Protein AF-A0A4Y2V4K4-F1 (afdb_monomer_lite)

pLDDT: mean 72.14, std 16.67, range [29.97, 92.88]

InterPro domains:
  IPR000998 MAM domain [PF00629] (15-108)
  IPR000998 MAM domain [PS50060] (13-106)
  IPR013320 Concanavalin A-like lectin/glucanase domain superfamily [SSF49899] (14-109)
  IPR051560 MAM domain-containing protein [PTHR23282] (12-105)

Organism: Araneus ventricosus (NCBI:txid182803)

Sequence (131 aa):
MVKLSEWRSDVTRLCSFDDYDCGYTASRTGSLNWEWKSQSRATSSFEKQPDSDHTLGTSVGGYWIIGESGSIFSSLQTAMLSSPVYTKPITNLNCLHFYYYIVGEGSGWMWGKVNEAYLQSFINYPNSKEG

Secondary structure (DSSP, 8-state):
-----------------SS--TT-EEE-BTTEEEEEEBTTB---S-S---SS-TTTSSTTS-EEEEEESSS--SS----EEEPPP-PPPSSS----------------SSS------------PPPP----

Radius of gyration: 18.17 Å; chains: 1; bounding box: 46×44×46 Å

Structure (mmCIF, N/CA/C/O backbone):
data_AF-A0A4Y2V4K4-F1
#
_entry.id   AF-A0A4Y2V4K4-F1
#
loop_
_atom_site.group_PDB
_atom_site.id
_atom_site.type_symbol
_atom_site.label_atom_id
_atom_site.label_alt_id
_atom_site.label_comp_id
_atom_site.label_asym_id
_atom_site.label_entity_id
_atom_site.label_seq_id
_atom_site.pdbx_PDB_ins_code
_atom_site.Cartn_x
_atom_site.Cartn_y
_atom_site.Cartn_z
_atom_site.occupancy
_atom_site.B_iso_or_equiv
_atom_site.auth_seq_id
_atom_site.auth_comp_id
_atom_site.auth_asym_id
_atom_site.auth_atom_id
_atom_site.pdbx_PDB_model_num
ATOM 1 N N . MET A 1 1 ? -15.245 -29.042 4.373 1.00 33.72 1 MET A N 1
ATOM 2 C CA . MET A 1 1 ? -16.282 -28.009 4.585 1.00 33.72 1 MET A CA 1
ATOM 3 C C . MET A 1 1 ? -16.366 -27.733 6.072 1.00 33.72 1 MET A C 1
ATOM 5 O O . MET A 1 1 ? -16.827 -28.598 6.803 1.00 33.72 1 MET A O 1
ATOM 9 N N . VAL A 1 2 ? -15.868 -26.584 6.529 1.00 29.97 2 VAL A N 1
ATOM 10 C CA . VAL A 1 2 ? -16.090 -26.119 7.903 1.00 29.97 2 VAL A CA 1
ATOM 11 C C . VAL A 1 2 ? -17.012 -24.914 7.814 1.00 29.97 2 VAL A C 1
ATOM 13 O O . VAL A 1 2 ? -16.732 -23.951 7.107 1.00 29.97 2 VAL A O 1
ATOM 16 N N . LYS A 1 3 ? -18.156 -25.036 8.482 1.00 34.09 3 LYS A N 1
ATOM 17 C CA . LYS A 1 3 ? -19.179 -24.008 8.622 1.00 34.09 3 LYS A CA 1
ATOM 18 C C . LYS A 1 3 ? -18.677 -23.042 9.696 1.00 34.09 3 LYS A C 1
ATOM 20 O O . LYS A 1 3 ? -18.584 -23.434 10.855 1.00 34.09 3 LYS A O 1
ATOM 25 N N . LEU A 1 4 ? -18.309 -21.817 9.325 1.00 44.66 4 LEU A N 1
ATOM 26 C CA . LEU A 1 4 ? -17.980 -20.772 10.297 1.00 44.66 4 LEU A CA 1
ATOM 27 C C . LEU A 1 4 ? -19.288 -20.165 10.814 1.00 44.66 4 LEU A C 1
ATOM 29 O O . LEU A 1 4 ? -19.736 -19.120 10.356 1.00 44.66 4 LEU A O 1
ATOM 33 N N . SER A 1 5 ? -19.945 -20.876 11.730 1.00 52.69 5 SER A N 1
ATOM 34 C CA . SER A 1 5 ? -20.986 -20.291 12.567 1.00 52.69 5 SER A CA 1
ATOM 35 C C . SER A 1 5 ? -20.324 -19.482 13.680 1.00 52.69 5 SER A C 1
ATOM 37 O O . SER A 1 5 ? -19.581 -20.038 14.484 1.00 52.69 5 SER A O 1
ATOM 39 N N . GLU A 1 6 ? -20.642 -18.188 13.704 1.00 48.41 6 GLU A N 1
ATOM 40 C CA . GLU A 1 6 ? -20.642 -17.340 14.900 1.00 48.41 6 GLU A CA 1
ATOM 41 C C . GLU A 1 6 ? -19.282 -17.143 15.583 1.00 48.41 6 GLU A C 1
ATOM 43 O O . GLU A 1 6 ? -19.062 -17.539 16.726 1.00 48.41 6 GLU A O 1
ATOM 48 N N . TRP A 1 7 ? -18.384 -16.422 14.910 1.00 39.72 7 TRP A N 1
ATOM 49 C CA . TRP A 1 7 ? -17.334 -15.688 15.611 1.00 39.72 7 TRP A CA 1
ATOM 50 C C . TRP A 1 7 ? -17.808 -14.260 15.852 1.00 39.72 7 TRP A C 1
ATOM 52 O O . TRP A 1 7 ? -18.277 -13.576 14.942 1.00 39.72 7 TRP A O 1
ATOM 62 N N . ARG A 1 8 ? -17.736 -13.850 17.121 1.00 44.84 8 ARG A N 1
ATOM 63 C CA . ARG A 1 8 ? -17.985 -12.485 17.586 1.00 44.84 8 ARG A CA 1
ATOM 64 C C . ARG A 1 8 ? -17.271 -11.485 16.680 1.00 44.84 8 ARG A C 1
ATOM 66 O O . ARG A 1 8 ? -16.224 -11.804 16.133 1.00 44.84 8 ARG A O 1
ATOM 73 N N . SER A 1 9 ? -17.836 -10.287 16.573 1.00 46.03 9 SER A N 1
ATOM 74 C CA . SER A 1 9 ? -17.346 -9.127 15.823 1.00 46.03 9 SER A CA 1
ATOM 75 C C . SER A 1 9 ? -15.971 -8.618 16.289 1.00 46.03 9 SER A C 1
ATOM 77 O O . SER A 1 9 ? -15.825 -7.453 16.658 1.00 46.03 9 SER A O 1
ATOM 79 N N . ASP A 1 10 ? -14.960 -9.478 16.300 1.00 47.56 10 ASP A N 1
ATOM 80 C CA . ASP A 1 10 ? -13.575 -9.060 16.257 1.00 47.56 10 ASP A CA 1
ATOM 81 C C . ASP A 1 10 ? -13.360 -8.574 14.830 1.00 47.56 10 ASP A C 1
ATOM 83 O O . ASP A 1 10 ? -13.257 -9.361 13.887 1.00 47.56 10 ASP A O 1
ATOM 87 N N . VAL A 1 11 ? -13.415 -7.250 14.670 1.00 53.66 11 VAL A N 1
ATOM 88 C CA . VAL A 1 11 ? -13.071 -6.551 13.435 1.00 53.66 11 VAL A CA 1
ATOM 89 C C . VAL A 1 11 ? -11.618 -6.894 13.146 1.00 53.66 11 VAL A C 1
ATOM 91 O O . VAL A 1 11 ? -10.689 -6.200 13.558 1.00 53.66 11 VAL A O 1
ATOM 94 N N . THR A 1 12 ? -11.408 -8.008 12.464 1.00 56.47 12 THR A N 1
ATOM 95 C CA . THR A 1 12 ? -10.132 -8.319 11.859 1.00 56.47 12 THR A CA 1
ATOM 96 C C . THR A 1 12 ? -9.953 -7.239 10.807 1.00 56.47 12 THR A C 1
ATOM 98 O O . THR A 1 12 ? -10.662 -7.204 9.806 1.00 56.47 12 THR A O 1
ATOM 101 N N . ARG A 1 13 ? -9.049 -6.293 11.081 1.00 75.69 13 ARG A N 1
ATOM 102 C CA . ARG A 1 13 ? -8.656 -5.190 10.185 1.00 75.69 13 ARG A CA 1
ATOM 103 C C . ARG A 1 13 ? -7.829 -5.728 9.008 1.00 75.69 13 ARG A C 1
ATOM 105 O O . ARG A 1 13 ? -6.768 -5.202 8.689 1.00 75.69 13 ARG A O 1
ATOM 112 N N . LEU A 1 14 ? -8.270 -6.851 8.450 1.00 84.88 14 LEU A N 1
ATOM 113 C CA . LEU A 1 14 ? -7.660 -7.544 7.335 1.00 84.88 14 LEU A CA 1
ATOM 114 C C . LEU A 1 14 ? -8.074 -6.821 6.062 1.00 84.88 14 LEU A C 1
ATOM 116 O O . LEU A 1 14 ? -9.255 -6.565 5.836 1.00 84.88 14 LEU A O 1
ATOM 120 N N . CYS A 1 15 ? -7.086 -6.498 5.246 1.00 88.62 15 CYS A N 1
ATOM 121 C CA . CYS A 1 15 ? -7.291 -5.865 3.962 1.00 88.62 15 CYS A CA 1
ATOM 122 C C . CYS A 1 15 ? -6.382 -6.533 2.938 1.00 88.62 15 CYS A C 1
ATOM 124 O O . CYS A 1 15 ? -5.162 -6.496 3.098 1.00 88.62 15 CYS A O 1
ATOM 126 N N . SER A 1 16 ? -6.974 -7.145 1.912 1.00 91.00 16 SER A N 1
ATOM 127 C CA . SER A 1 16 ? -6.226 -7.729 0.794 1.00 91.00 16 SER A CA 1
ATOM 128 C C . SER A 1 16 ? -6.053 -6.778 -0.388 1.00 91.00 16 SER A C 1
ATOM 130 O O . SER A 1 16 ? -5.251 -7.062 -1.264 1.00 91.00 16 SER A O 1
ATOM 132 N N . PHE A 1 17 ? -6.780 -5.654 -0.408 1.00 92.38 17 PHE A N 1
ATOM 133 C CA . PHE A 1 17 ? -6.816 -4.660 -1.490 1.00 92.38 17 PHE A CA 1
ATOM 134 C C . PHE A 1 17 ? -7.411 -5.135 -2.828 1.00 92.38 17 PHE A C 1
ATOM 136 O O . PHE A 1 17 ? -7.406 -4.364 -3.788 1.00 92.38 17 PHE A O 1
ATOM 143 N N . ASP A 1 18 ? -7.931 -6.364 -2.900 1.00 90.56 18 ASP A N 1
ATOM 144 C CA . ASP A 1 18 ? -8.399 -6.997 -4.142 1.00 90.56 18 ASP A CA 1
ATOM 145 C C . ASP A 1 18 ? -9.588 -6.274 -4.786 1.00 90.56 18 ASP A C 1
ATOM 147 O O . ASP A 1 18 ? -9.536 -5.914 -5.963 1.00 90.56 18 ASP A O 1
ATOM 151 N N . ASP A 1 19 ? -10.640 -6.039 -4.002 1.00 87.56 19 ASP A N 1
ATOM 152 C CA . ASP A 1 19 ? -11.904 -5.464 -4.476 1.00 87.56 19 ASP A CA 1
ATOM 153 C C . ASP A 1 19 ? -12.058 -3.982 -4.096 1.00 87.56 19 ASP A C 1
ATOM 155 O O . ASP A 1 19 ? -12.772 -3.227 -4.759 1.00 87.56 19 ASP A O 1
ATOM 159 N N . TYR A 1 20 ? -11.394 -3.553 -3.018 1.00 88.69 20 TYR A N 1
ATOM 160 C CA . TYR A 1 20 ? -11.455 -2.195 -2.475 1.00 88.69 20 TYR A CA 1
ATOM 161 C C . TYR A 1 20 ? -10.175 -1.851 -1.699 1.00 88.69 20 TYR A C 1
ATOM 163 O O . TYR A 1 20 ? -9.499 -2.729 -1.171 1.00 88.69 20 TYR A O 1
ATOM 171 N N . ASP A 1 21 ? -9.854 -0.562 -1.586 1.00 90.00 21 ASP A N 1
ATOM 172 C CA . ASP A 1 21 ? -8.636 -0.045 -0.937 1.00 90.00 21 ASP A CA 1
ATOM 173 C C . ASP A 1 21 ? -8.682 -0.049 0.605 1.00 90.00 21 ASP A C 1
ATOM 175 O O . ASP A 1 21 ? -7.770 0.447 1.269 1.00 90.00 21 ASP A O 1
ATOM 179 N N . CYS A 1 22 ? -9.765 -0.574 1.181 1.00 91.00 22 CYS A N 1
ATOM 180 C CA . CYS A 1 22 ? -10.090 -0.553 2.609 1.00 91.00 22 CYS A CA 1
ATOM 181 C C . CYS A 1 22 ? -10.103 0.845 3.243 1.00 91.00 22 CYS A C 1
ATOM 183 O O . CYS A 1 22 ? -9.912 0.969 4.451 1.00 91.00 22 CYS A O 1
ATOM 185 N N . GLY A 1 23 ? -10.333 1.893 2.448 1.00 91.31 23 GLY A N 1
ATOM 186 C CA . GLY A 1 23 ? -10.338 3.282 2.898 1.00 91.31 23 GLY A CA 1
ATOM 187 C C . GLY A 1 23 ? -8.946 3.844 3.185 1.00 91.31 23 GLY A C 1
ATOM 188 O O . GLY A 1 23 ? -8.830 4.839 3.903 1.00 91.31 23 GLY A O 1
ATOM 189 N N . TYR A 1 24 ? -7.888 3.206 2.677 1.00 92.06 24 TYR A N 1
ATOM 190 C CA . TYR A 1 24 ? -6.540 3.755 2.765 1.00 92.06 24 TYR A CA 1
ATOM 191 C C . TYR A 1 24 ? -6.418 5.012 1.901 1.00 92.06 24 TYR A C 1
ATOM 193 O O . TYR A 1 24 ? -6.939 5.086 0.793 1.00 92.06 24 TYR A O 1
ATOM 201 N N . THR A 1 25 ? -5.688 6.005 2.397 1.00 92.88 25 THR A N 1
ATOM 202 C CA . THR A 1 25 ? -5.479 7.276 1.697 1.00 92.88 25 THR A CA 1
ATOM 203 C C . THR A 1 25 ? -4.001 7.515 1.454 1.00 92.88 25 THR A C 1
ATOM 205 O O . THR A 1 25 ? -3.196 7.410 2.381 1.00 92.88 25 THR A O 1
ATOM 208 N N . ALA A 1 26 ? -3.653 7.900 0.232 1.00 90.88 26 ALA A N 1
ATOM 209 C CA . ALA A 1 26 ? -2.297 8.266 -0.142 1.00 90.88 26 ALA A CA 1
ATOM 210 C C . ALA A 1 26 ? -2.089 9.784 -0.100 1.00 90.88 26 ALA A C 1
ATOM 212 O O . ALA A 1 26 ? -2.906 10.542 -0.626 1.00 90.88 26 ALA A O 1
ATOM 213 N N . SER A 1 27 ? -0.964 10.229 0.457 1.00 86.62 27 SER A N 1
ATOM 214 C CA . SER A 1 27 ? -0.468 11.593 0.280 1.00 86.62 27 SER A CA 1
ATOM 215 C C . SER A 1 27 ? 0.768 11.607 -0.617 1.00 86.62 27 SER A C 1
ATOM 217 O O . SER A 1 27 ? 1.622 10.717 -0.566 1.00 86.62 27 SER A O 1
ATOM 219 N N . ARG A 1 28 ? 0.844 12.633 -1.469 1.00 76.06 28 ARG A N 1
ATOM 220 C CA . ARG A 1 28 ? 1.933 12.840 -2.425 1.00 76.06 28 ARG A CA 1
ATOM 221 C C . ARG A 1 28 ? 2.930 13.852 -1.874 1.00 76.06 28 ARG A C 1
ATOM 223 O O . ARG A 1 28 ? 2.527 14.909 -1.392 1.00 76.06 28 ARG A O 1
ATOM 230 N N . THR A 1 29 ? 4.216 13.579 -2.054 1.00 70.62 29 THR A N 1
ATOM 231 C CA . THR A 1 29 ? 5.291 14.534 -1.760 1.00 70.62 29 THR A CA 1
ATOM 232 C C . THR A 1 29 ? 6.297 14.491 -2.905 1.00 70.62 29 THR A C 1
ATOM 234 O O . THR A 1 29 ? 7.035 13.526 -3.059 1.00 70.62 29 THR A O 1
ATOM 237 N N . GLY A 1 30 ? 6.304 15.530 -3.744 1.00 74.62 30 GLY A N 1
ATOM 238 C CA . GLY A 1 30 ? 7.134 15.565 -4.953 1.00 74.62 30 GLY A CA 1
ATOM 239 C C . GLY A 1 30 ? 6.593 14.690 -6.091 1.00 74.62 30 GLY A C 1
ATOM 240 O O . GLY A 1 30 ? 5.382 14.647 -6.328 1.00 74.62 30 GLY A O 1
ATOM 241 N N . SER A 1 31 ? 7.492 14.027 -6.824 1.00 76.56 31 SER A N 1
ATOM 242 C CA . SER A 1 31 ? 7.153 13.124 -7.934 1.00 76.56 31 SER A CA 1
ATOM 243 C C . SER A 1 31 ? 6.685 11.747 -7.456 1.00 76.56 31 SER A C 1
ATOM 245 O O . SER A 1 31 ? 5.919 11.122 -8.181 1.00 76.56 31 SER A O 1
ATOM 247 N N . LEU A 1 32 ? 7.054 11.332 -6.238 1.00 79.81 32 LEU A N 1
ATOM 248 C CA . LEU A 1 32 ? 6.716 10.040 -5.640 1.00 79.81 32 LEU A CA 1
ATOM 249 C C . LEU A 1 32 ? 5.224 9.925 -5.284 1.00 79.81 32 LEU A C 1
ATOM 251 O O . LEU A 1 32 ? 4.683 10.744 -4.531 1.00 79.81 32 LEU A O 1
ATOM 255 N N . ASN A 1 33 ? 4.558 8.892 -5.805 1.00 83.56 33 ASN A N 1
ATOM 256 C CA . ASN A 1 33 ? 3.127 8.668 -5.607 1.00 83.56 33 ASN A CA 1
ATOM 257 C C . ASN A 1 33 ? 2.785 7.194 -5.364 1.00 83.56 33 ASN A C 1
ATOM 259 O O . ASN A 1 33 ? 3.404 6.289 -5.915 1.00 83.56 33 ASN A O 1
ATOM 263 N N . TRP A 1 34 ? 1.749 6.981 -4.552 1.00 88.56 34 TRP A N 1
ATOM 264 C CA . TRP A 1 34 ? 1.105 5.685 -4.382 1.00 88.56 34 TRP A CA 1
ATOM 265 C C . TRP A 1 34 ? -0.003 5.504 -5.424 1.00 88.56 34 TRP A C 1
ATOM 267 O O . TRP A 1 34 ? -0.783 6.423 -5.681 1.00 88.56 34 TRP A O 1
ATOM 277 N N . GLU A 1 35 ? -0.113 4.300 -5.968 1.00 90.25 35 GLU A N 1
ATOM 278 C CA . GLU A 1 35 ? -1.211 3.853 -6.815 1.00 90.25 35 GLU A CA 1
ATOM 279 C C . GLU A 1 35 ? -1.819 2.583 -6.231 1.00 90.25 35 GLU A C 1
ATOM 281 O O . GLU A 1 35 ? -1.109 1.655 -5.843 1.00 90.25 35 GLU A O 1
ATOM 286 N N . TRP A 1 36 ? -3.145 2.541 -6.169 1.00 91.62 36 TRP A N 1
ATOM 287 C CA . TRP A 1 36 ? -3.870 1.333 -5.803 1.00 91.62 36 TRP A CA 1
ATOM 288 C C . TRP A 1 36 ? -4.188 0.525 -7.061 1.00 91.62 36 TRP A C 1
ATOM 290 O O . TRP A 1 36 ? -4.879 1.020 -7.964 1.00 91.62 36 TRP A O 1
ATOM 300 N N . LYS A 1 37 ? -3.687 -0.713 -7.097 1.00 90.31 37 LYS A N 1
ATOM 301 C CA . LYS A 1 37 ? -4.116 -1.761 -8.022 1.00 90.31 37 LYS A CA 1
ATOM 302 C C . LYS A 1 37 ? -5.140 -2.653 -7.341 1.00 90.31 37 LYS A C 1
ATOM 304 O O . LYS A 1 37 ? -4.997 -3.003 -6.173 1.00 90.31 37 LYS A O 1
ATOM 309 N N . SER A 1 38 ? -6.126 -3.055 -8.122 1.00 88.88 38 SER A N 1
ATOM 310 C CA . SER A 1 38 ? -7.202 -3.959 -7.731 1.00 88.88 38 SER A CA 1
ATOM 311 C C . SER A 1 38 ? -7.447 -4.968 -8.848 1.00 88.88 38 SER A C 1
ATOM 313 O O . SER A 1 38 ? -6.926 -4.807 -9.957 1.00 88.88 38 SER A O 1
ATOM 315 N N . GLN A 1 39 ? -8.322 -5.942 -8.608 1.00 84.94 39 GLN A N 1
ATOM 316 C CA . GLN A 1 39 ? -8.777 -6.863 -9.654 1.00 84.94 39 GLN A CA 1
ATOM 317 C C . GLN A 1 39 ? -9.419 -6.143 -10.838 1.00 84.94 39 GLN A C 1
ATOM 319 O O . GLN A 1 39 ? -9.185 -6.485 -11.997 1.00 84.94 39 GLN A O 1
ATOM 324 N N . SER A 1 40 ? -10.189 -5.093 -10.560 1.00 80.62 40 SER A N 1
ATOM 325 C CA . SER A 1 40 ? -10.823 -4.261 -11.584 1.00 80.62 40 SER A CA 1
ATOM 326 C C . SER A 1 40 ? -9.874 -3.233 -12.213 1.00 80.62 40 SER A C 1
ATOM 328 O O . SER A 1 40 ? -10.210 -2.632 -13.234 1.00 80.62 40 SER A O 1
ATOM 330 N N . ARG A 1 41 ? -8.681 -3.035 -11.637 1.00 78.69 41 ARG A N 1
ATOM 331 C CA . ARG A 1 41 ? -7.681 -2.047 -12.056 1.00 78.69 41 ARG A CA 1
ATOM 332 C C . ARG A 1 41 ? -6.285 -2.675 -12.074 1.00 78.69 41 ARG A C 1
ATOM 334 O O . ARG A 1 41 ? -5.394 -2.305 -11.311 1.00 78.69 41 ARG A O 1
ATOM 341 N N . ALA A 1 42 ? -6.111 -3.628 -12.985 1.00 68.94 42 ALA A N 1
ATOM 342 C CA . ALA A 1 42 ? -4.951 -4.518 -13.054 1.00 68.94 42 ALA A CA 1
ATOM 343 C C . ALA A 1 42 ? -3.653 -3.887 -13.608 1.00 68.94 42 ALA A C 1
ATOM 345 O O . ALA A 1 42 ? -2.644 -4.583 -13.743 1.00 68.94 42 ALA A O 1
ATOM 346 N N . THR A 1 43 ? -3.617 -2.583 -13.890 1.00 73.75 43 THR A N 1
ATOM 347 C CA . THR A 1 43 ? -2.430 -1.892 -14.431 1.00 73.75 43 THR A CA 1
ATOM 348 C C . THR A 1 43 ? -2.054 -0.684 -13.576 1.00 73.75 43 THR A C 1
ATOM 350 O O . THR A 1 43 ? -2.906 0.175 -13.343 1.00 73.75 43 THR A O 1
ATOM 353 N N . SER A 1 44 ? -0.789 -0.590 -13.154 1.00 81.19 44 SER A N 1
ATOM 354 C CA . SER A 1 44 ? -0.196 0.652 -12.633 1.00 81.19 44 SER A CA 1
ATOM 355 C C . SER A 1 44 ? 0.511 1.429 -13.742 1.00 81.19 44 SER A C 1
ATOM 357 O O . SER A 1 44 ? 0.789 0.879 -14.807 1.00 81.19 44 SER A O 1
ATOM 359 N N . SER A 1 45 ? 0.835 2.696 -13.483 1.00 80.50 45 SER A N 1
ATOM 360 C CA . SER A 1 45 ? 1.654 3.513 -14.389 1.00 80.50 45 SER A CA 1
ATOM 361 C C . SER A 1 45 ? 3.147 3.152 -14.357 1.00 80.50 45 SER A C 1
ATOM 363 O O . SER A 1 45 ? 3.899 3.565 -15.237 1.00 80.50 45 SER A O 1
ATOM 365 N N . PHE A 1 46 ? 3.576 2.365 -13.366 1.00 79.81 46 PHE A N 1
ATOM 366 C CA . PHE A 1 46 ? 4.964 1.939 -13.199 1.00 79.81 46 PHE A CA 1
ATOM 367 C C . PHE A 1 46 ? 5.306 0.724 -14.068 1.00 79.81 46 PHE A C 1
ATOM 369 O O . PHE A 1 46 ? 4.605 -0.288 -14.035 1.00 79.81 46 PHE A O 1
ATOM 376 N N . GLU A 1 47 ? 6.425 0.805 -14.795 1.00 76.19 47 GLU A N 1
ATOM 377 C CA . GLU A 1 47 ? 6.932 -0.285 -15.645 1.00 76.19 47 GLU A CA 1
ATOM 378 C C . GLU A 1 47 ? 7.364 -1.516 -14.836 1.00 76.19 47 GLU A C 1
ATOM 380 O O . GLU A 1 47 ? 7.191 -2.652 -15.276 1.00 76.19 47 GLU A O 1
ATOM 385 N N . LYS A 1 48 ? 7.931 -1.297 -13.644 1.00 78.94 48 LYS A N 1
ATOM 386 C CA . LYS A 1 48 ? 8.321 -2.361 -12.717 1.00 78.94 48 LYS A CA 1
ATOM 387 C C . LYS A 1 48 ? 7.236 -2.521 -11.657 1.00 78.94 48 LYS A C 1
ATOM 389 O O . LYS A 1 48 ? 6.990 -1.614 -10.867 1.00 78.94 48 LYS A O 1
ATOM 394 N N . GLN A 1 49 ? 6.621 -3.696 -11.624 1.00 81.56 49 GLN A N 1
ATOM 395 C CA . GLN A 1 49 ? 5.606 -4.090 -10.649 1.00 81.56 49 GLN A CA 1
ATOM 396 C C . GLN A 1 49 ? 5.788 -5.580 -10.303 1.00 81.56 49 GLN A C 1
ATOM 398 O O . GLN A 1 49 ? 6.433 -6.293 -11.073 1.00 81.56 49 GLN A O 1
ATOM 403 N N . PRO A 1 50 ? 5.238 -6.070 -9.179 1.00 83.69 50 PRO A N 1
ATOM 404 C CA . PRO A 1 50 ? 5.185 -7.505 -8.910 1.00 83.69 50 PRO A CA 1
ATOM 405 C C . PRO A 1 50 ? 4.452 -8.265 -10.026 1.00 83.69 50 PRO A C 1
ATOM 407 O O . PRO A 1 50 ? 3.422 -7.798 -10.517 1.00 83.69 50 PRO A O 1
ATOM 410 N N . ASP A 1 51 ? 4.939 -9.459 -10.371 1.00 83.88 51 ASP A N 1
ATOM 411 C CA . ASP A 1 51 ? 4.259 -10.360 -11.316 1.00 83.88 51 ASP A CA 1
ATOM 412 C C . ASP A 1 51 ? 2.980 -10.966 -10.726 1.00 83.88 51 ASP A C 1
ATOM 414 O O . ASP A 1 51 ? 2.089 -11.411 -11.452 1.00 83.88 51 ASP A O 1
ATOM 418 N N . SER A 1 52 ? 2.891 -11.038 -9.397 1.00 85.06 52 SER A N 1
ATOM 419 C CA . SER A 1 52 ? 1.740 -11.589 -8.689 1.00 85.06 52 SER A CA 1
ATOM 420 C C . SER A 1 52 ? 1.527 -10.910 -7.342 1.00 85.06 52 SER A C 1
ATOM 422 O O . SER A 1 52 ? 2.483 -10.568 -6.644 1.00 85.06 52 SER A O 1
ATOM 424 N N . ASP A 1 53 ? 0.262 -10.723 -6.985 1.00 87.12 53 ASP A N 1
ATOM 425 C CA . ASP A 1 53 ? -0.161 -10.258 -5.675 1.00 87.12 53 ASP A CA 1
ATOM 426 C C . ASP A 1 53 ? 0.073 -11.343 -4.607 1.00 87.12 53 ASP A C 1
ATOM 428 O O . ASP A 1 53 ? 0.088 -12.540 -4.902 1.0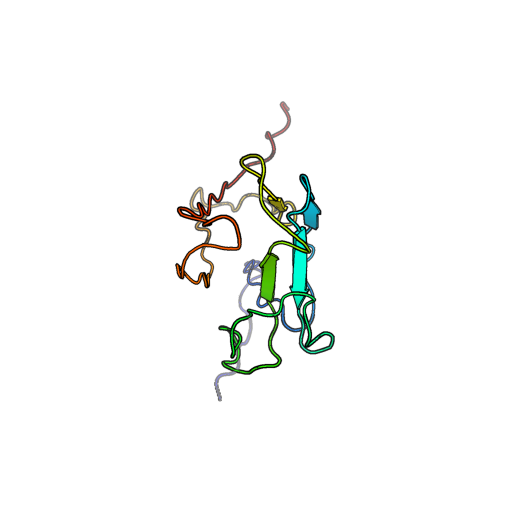0 87.12 53 ASP A O 1
ATOM 432 N N . HIS A 1 54 ? 0.245 -10.939 -3.349 1.00 85.06 54 HIS A N 1
ATOM 433 C CA . HIS A 1 54 ? 0.534 -11.884 -2.269 1.00 85.06 54 HIS A CA 1
ATOM 434 C C . HIS A 1 54 ? -0.704 -12.678 -1.805 1.00 85.06 54 HIS A C 1
ATOM 436 O O . HIS A 1 54 ? -0.567 -13.800 -1.320 1.00 85.06 54 HIS A O 1
ATOM 442 N N . THR A 1 55 ? -1.906 -12.107 -1.894 1.00 84.31 55 THR A N 1
ATOM 443 C CA . THR A 1 55 ? -3.125 -12.713 -1.335 1.00 84.31 55 THR A CA 1
ATOM 444 C C . THR A 1 55 ? -3.591 -13.909 -2.161 1.00 84.31 55 THR A C 1
ATOM 446 O O . THR A 1 55 ? -3.891 -14.967 -1.608 1.00 84.31 55 THR A O 1
ATOM 449 N N . LEU A 1 56 ? -3.658 -13.737 -3.478 1.00 86.88 56 LEU A N 1
ATOM 450 C CA . LEU A 1 56 ? -4.176 -14.706 -4.435 1.00 86.88 56 LEU A CA 1
ATOM 451 C C . LEU A 1 56 ? -3.055 -15.408 -5.205 1.00 86.88 56 LEU A C 1
ATOM 453 O O . LEU A 1 56 ? -3.289 -16.475 -5.771 1.00 86.88 56 LEU A O 1
ATOM 457 N N . GLY A 1 57 ? -1.845 -14.838 -5.233 1.00 86.06 57 GLY A N 1
ATOM 458 C CA . GLY A 1 57 ? -0.745 -15.370 -6.037 1.00 86.06 57 GLY A CA 1
ATOM 459 C C . GLY A 1 57 ? -0.982 -15.181 -7.535 1.00 86.06 57 GLY A C 1
ATOM 460 O O . GLY A 1 57 ? -0.557 -16.018 -8.329 1.00 86.06 57 GLY A O 1
ATOM 461 N N . THR A 1 58 ? -1.700 -14.123 -7.928 1.00 85.25 58 THR A N 1
ATOM 462 C CA . THR A 1 58 ? -2.102 -13.882 -9.320 1.00 85.25 58 THR A CA 1
ATOM 463 C C . THR A 1 58 ? -1.651 -12.513 -9.810 1.00 85.25 58 THR A C 1
ATOM 465 O O . THR A 1 58 ? -1.469 -11.582 -9.035 1.00 85.25 58 THR A O 1
ATOM 468 N N . SER A 1 59 ? -1.535 -12.326 -11.122 1.00 83.75 59 SER A N 1
ATOM 469 C CA . SER A 1 59 ? -1.224 -11.010 -11.702 1.00 83.75 59 SER A CA 1
ATOM 470 C C . SER A 1 59 ? -2.359 -9.982 -11.577 1.00 83.75 59 SER A C 1
ATOM 472 O O . SER A 1 59 ? -2.171 -8.814 -11.924 1.00 83.75 59 SER A O 1
ATOM 474 N N . VAL A 1 60 ? -3.535 -10.410 -11.104 1.00 82.50 60 VAL A N 1
ATOM 475 C CA . VAL A 1 60 ? -4.756 -9.603 -11.029 1.00 82.50 60 VAL A CA 1
ATOM 476 C C . VAL A 1 60 ? -5.214 -9.309 -9.601 1.00 82.50 60 VAL A C 1
ATOM 478 O O . VAL A 1 60 ? -6.229 -8.652 -9.460 1.00 82.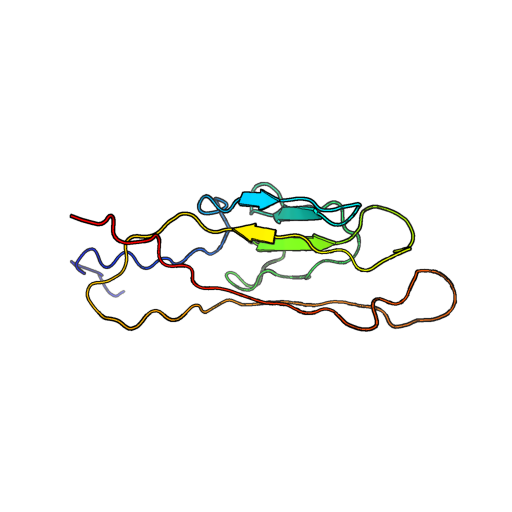50 60 VAL A O 1
ATOM 481 N N . GLY A 1 61 ? -4.521 -9.725 -8.540 1.00 86.88 61 GLY A N 1
ATOM 482 C CA . GLY A 1 61 ? -4.917 -9.308 -7.190 1.00 86.88 61 GLY A CA 1
ATOM 483 C C . GLY A 1 61 ? -4.500 -7.879 -6.839 1.00 86.88 61 GLY A C 1
ATOM 484 O O . GLY A 1 61 ? -3.836 -7.174 -7.608 1.00 86.88 61 GLY A O 1
ATOM 485 N N . GLY A 1 62 ? -4.941 -7.432 -5.669 1.00 90.19 62 GLY A N 1
ATOM 486 C CA . GLY A 1 62 ? -4.836 -6.045 -5.243 1.00 90.19 62 GLY A CA 1
ATOM 487 C C . GLY A 1 62 ? -3.644 -5.744 -4.344 1.00 90.19 62 GLY A C 1
ATOM 488 O O . GLY A 1 62 ? -3.225 -6.554 -3.522 1.00 90.19 62 GLY A O 1
ATOM 489 N N . TYR A 1 63 ? -3.089 -4.543 -4.497 1.00 91.12 63 TYR A N 1
ATOM 490 C CA . TYR A 1 63 ? -2.040 -4.000 -3.634 1.00 91.12 63 TYR A CA 1
ATOM 491 C C . TYR A 1 63 ? -1.836 -2.505 -3.899 1.00 91.12 63 TYR A C 1
ATOM 493 O O . TYR A 1 63 ? -2.241 -1.958 -4.928 1.00 91.12 63 TYR A O 1
ATOM 501 N N . TRP A 1 64 ? -1.162 -1.838 -2.967 1.00 91.50 64 TRP A N 1
ATOM 502 C CA . TRP A 1 64 ? -0.625 -0.500 -3.183 1.00 91.50 64 TRP A CA 1
ATOM 503 C C . TRP A 1 64 ? 0.803 -0.589 -3.718 1.00 91.50 64 TRP A C 1
ATOM 505 O O . TRP A 1 64 ? 1.626 -1.334 -3.187 1.00 91.50 64 TRP A O 1
ATOM 515 N N . ILE A 1 65 ? 1.101 0.187 -4.754 1.00 88.69 65 ILE A N 1
ATOM 516 C CA . ILE A 1 65 ? 2.437 0.316 -5.333 1.00 88.69 65 ILE A CA 1
ATOM 517 C C . ILE A 1 65 ? 2.884 1.770 -5.267 1.00 88.69 65 ILE A C 1
ATOM 519 O O . ILE A 1 65 ? 2.088 2.684 -5.461 1.00 88.69 65 ILE A O 1
ATOM 523 N N . ILE A 1 66 ? 4.159 1.980 -4.967 1.00 85.81 66 ILE A N 1
ATOM 524 C CA . ILE A 1 66 ? 4.787 3.293 -4.916 1.00 85.81 66 ILE A CA 1
ATOM 525 C C . ILE A 1 66 ? 5.967 3.317 -5.867 1.00 85.81 66 ILE A C 1
ATOM 527 O O . ILE A 1 66 ? 6.777 2.391 -5.897 1.00 85.81 66 ILE A O 1
ATOM 531 N N . GLY A 1 67 ? 6.064 4.393 -6.627 1.00 79.12 67 GLY A N 1
ATOM 532 C CA . GLY A 1 67 ? 7.129 4.586 -7.588 1.00 79.12 67 GLY A CA 1
ATOM 533 C C . GLY A 1 67 ? 7.188 6.028 -8.054 1.00 79.12 67 GLY A C 1
ATOM 534 O O . GLY A 1 67 ? 6.406 6.882 -7.628 1.00 79.12 67 GLY A O 1
ATOM 535 N N . GLU A 1 68 ? 8.152 6.298 -8.922 1.00 72.94 68 GLU A N 1
ATOM 536 C CA . GLU A 1 68 ? 8.317 7.594 -9.561 1.00 72.94 68 GLU A CA 1
ATOM 537 C C . GLU A 1 68 ? 7.705 7.574 -10.964 1.00 72.94 68 GLU A C 1
ATOM 539 O O . GLU A 1 68 ? 7.938 6.654 -11.747 1.00 72.94 68 GLU A O 1
ATOM 544 N N . SER A 1 69 ? 6.962 8.625 -11.306 1.00 61.62 69 SER A N 1
ATOM 545 C CA . SER A 1 69 ? 6.637 8.953 -12.692 1.00 61.62 69 SER A CA 1
ATOM 546 C C . SER A 1 69 ? 7.619 10.026 -13.198 1.00 61.62 69 SER A C 1
ATOM 548 O O . SER A 1 69 ? 7.411 11.212 -12.927 1.00 61.62 69 SER A O 1
ATOM 550 N N . GLY A 1 70 ? 8.692 9.651 -13.906 1.00 60.69 70 GLY A N 1
ATOM 551 C CA . GLY A 1 70 ? 9.656 10.602 -14.498 1.00 60.69 70 GLY A CA 1
ATOM 552 C C . GLY A 1 70 ? 11.104 10.466 -14.005 1.00 60.69 70 GLY A C 1
ATOM 553 O O . GLY A 1 70 ? 11.483 9.429 -13.473 1.00 60.69 70 GLY A O 1
ATOM 554 N N . SER A 1 71 ? 11.939 11.484 -14.263 1.00 59.28 71 SER A N 1
ATOM 555 C CA . SER A 1 71 ? 13.401 11.410 -14.101 1.00 59.28 71 SER A CA 1
ATOM 556 C C . SER A 1 71 ? 13.959 12.112 -12.853 1.00 59.28 71 SER A C 1
ATOM 558 O O . SER A 1 71 ? 13.872 13.330 -12.730 1.00 59.28 71 SER A O 1
ATOM 560 N N . ILE A 1 72 ? 14.708 11.316 -12.080 1.00 56.84 72 ILE A N 1
ATOM 561 C CA . ILE A 1 72 ? 15.807 11.634 -11.149 1.00 56.84 72 ILE A CA 1
ATOM 562 C C . ILE A 1 72 ? 15.431 12.524 -9.957 1.00 56.84 72 ILE A C 1
ATOM 564 O O . ILE A 1 72 ? 15.341 13.749 -10.048 1.00 56.84 72 ILE A O 1
ATOM 568 N N . PHE A 1 73 ? 15.413 11.896 -8.781 1.00 59.09 73 PHE A N 1
ATOM 569 C CA . PHE A 1 73 ? 15.464 12.571 -7.489 1.00 59.09 73 PHE A CA 1
ATOM 570 C C . PHE A 1 73 ? 16.655 13.540 -7.403 1.00 59.09 73 PHE A C 1
ATOM 572 O O . PHE A 1 73 ? 17.814 13.128 -7.342 1.00 59.09 73 PHE A O 1
ATOM 579 N N . SER A 1 74 ? 16.371 14.841 -7.334 1.00 58.47 74 SER A N 1
ATOM 580 C CA . SER A 1 74 ? 17.341 15.851 -6.888 1.00 58.47 74 SER A CA 1
ATOM 581 C C . SER A 1 74 ? 17.468 15.899 -5.358 1.00 58.47 74 SER A C 1
ATOM 583 O O . SER A 1 74 ? 18.382 16.535 -4.833 1.00 58.47 74 SER A O 1
ATOM 585 N N . SER A 1 75 ? 16.565 15.224 -4.637 1.00 66.44 75 SER A N 1
ATOM 586 C CA . SER A 1 75 ? 16.508 15.159 -3.176 1.00 66.44 75 SER A CA 1
ATOM 587 C C . SER A 1 75 ? 15.713 13.942 -2.686 1.00 66.44 75 SER A C 1
ATOM 589 O O . SER A 1 75 ? 14.952 13.336 -3.441 1.00 66.44 75 SER A O 1
ATOM 591 N N . LEU A 1 76 ? 15.875 13.594 -1.403 1.00 71.06 76 LEU A N 1
ATOM 592 C CA . LEU A 1 76 ? 15.060 12.572 -0.741 1.00 71.06 76 LEU A CA 1
ATOM 593 C C . LEU A 1 76 ? 13.575 12.954 -0.801 1.00 71.06 76 LEU A C 1
ATOM 595 O O . LEU A 1 76 ? 13.190 14.040 -0.365 1.00 71.06 76 LEU A O 1
ATOM 599 N N . GLN A 1 77 ? 12.751 12.039 -1.306 1.00 75.81 77 GLN A N 1
ATOM 600 C CA . GLN A 1 77 ? 11.298 12.161 -1.308 1.00 75.81 77 GLN A CA 1
ATOM 601 C C . GLN A 1 77 ? 10.678 11.117 -0.380 1.00 75.81 77 GLN A C 1
ATOM 603 O O . GLN A 1 77 ? 11.235 10.052 -0.126 1.00 75.81 77 GLN A O 1
ATOM 608 N N . THR A 1 78 ? 9.501 11.436 0.136 1.00 79.00 78 THR A N 1
ATOM 609 C CA . THR A 1 78 ? 8.685 10.541 0.958 1.00 79.00 78 THR A CA 1
ATOM 610 C C . THR A 1 78 ? 7.308 10.468 0.316 1.00 79.00 78 THR A C 1
ATOM 612 O O . THR A 1 78 ? 6.954 11.348 -0.458 1.00 79.00 78 THR A O 1
ATOM 615 N N . ALA A 1 79 ? 6.515 9.445 0.592 1.00 84.75 79 ALA A N 1
ATOM 616 C CA . ALA A 1 79 ? 5.078 9.475 0.349 1.00 84.75 79 ALA A CA 1
ATOM 617 C C . ALA A 1 79 ? 4.412 8.603 1.407 1.00 84.75 79 ALA A C 1
ATOM 619 O O . ALA A 1 79 ? 4.961 7.573 1.802 1.00 84.75 79 ALA A O 1
ATOM 620 N N . MET A 1 80 ? 3.248 9.019 1.893 1.00 88.62 80 MET A N 1
ATOM 621 C CA . MET A 1 80 ? 2.600 8.368 3.028 1.00 88.62 80 MET A CA 1
ATOM 622 C C . MET A 1 80 ? 1.331 7.664 2.573 1.00 88.62 80 MET A C 1
ATOM 624 O O . MET A 1 80 ? 0.534 8.225 1.823 1.00 88.62 80 MET A O 1
ATOM 628 N N . LEU A 1 81 ? 1.150 6.442 3.058 1.00 91.50 81 LEU A N 1
ATOM 629 C CA . LEU A 1 81 ? -0.080 5.688 2.915 1.00 91.50 81 LEU A CA 1
ATOM 630 C C . LEU A 1 81 ? -0.687 5.509 4.310 1.00 91.50 81 LEU A C 1
ATOM 632 O O . LEU A 1 81 ? -0.069 4.910 5.189 1.00 91.50 81 LEU A O 1
ATOM 636 N N . SER A 1 82 ? -1.880 6.058 4.516 1.00 90.94 82 SER A N 1
ATOM 637 C CA . SER A 1 82 ? -2.556 6.095 5.815 1.00 90.94 82 SER A CA 1
ATOM 638 C C . SER A 1 82 ? -3.759 5.166 5.814 1.00 90.94 82 SER A C 1
ATOM 640 O O . SER A 1 82 ? -4.568 5.214 4.891 1.00 90.94 82 SER A O 1
ATOM 642 N N . SER A 1 83 ? -3.912 4.358 6.862 1.00 88.44 83 SER A N 1
ATOM 643 C CA . SER A 1 83 ? -5.133 3.580 7.074 1.00 88.44 83 SER A CA 1
ATOM 644 C C . SER A 1 83 ? -6.281 4.470 7.571 1.00 88.44 83 SER A C 1
ATOM 646 O O . SER A 1 83 ? -6.031 5.563 8.094 1.00 88.44 83 SER A O 1
ATOM 648 N N . PRO A 1 84 ? -7.530 3.977 7.543 1.00 87.25 84 PRO A N 1
ATOM 649 C CA . PRO A 1 84 ? -8.593 4.540 8.363 1.00 87.25 84 PRO A CA 1
ATOM 650 C C . PRO A 1 84 ? -8.216 4.581 9.847 1.00 87.25 84 PRO A C 1
ATOM 652 O O . PRO A 1 84 ? -7.371 3.817 10.331 1.00 87.25 84 PRO A O 1
ATOM 655 N N . VAL A 1 85 ? -8.897 5.452 10.591 1.00 83.56 85 VAL A N 1
ATOM 656 C CA . VAL A 1 85 ? -8.815 5.457 12.051 1.00 83.56 85 VAL A CA 1
ATOM 657 C C . VAL A 1 85 ? -9.592 4.261 12.577 1.00 83.56 85 VAL A C 1
ATOM 659 O O . VAL A 1 85 ? -10.801 4.153 12.380 1.00 83.56 85 VAL A O 1
ATOM 662 N N . TYR A 1 86 ? -8.902 3.383 13.292 1.00 77.50 86 TYR A N 1
ATOM 663 C CA . TYR A 1 86 ? -9.529 2.238 13.928 1.00 77.50 86 TYR A CA 1
ATOM 664 C C . TYR A 1 86 ? -9.656 2.438 15.439 1.00 77.50 86 TYR A C 1
ATOM 666 O O . TYR A 1 86 ? -8.743 2.939 16.097 1.00 77.50 86 TYR A O 1
ATOM 674 N N . THR A 1 87 ? -10.765 1.979 16.019 1.00 74.81 87 THR A N 1
ATOM 675 C CA . THR A 1 87 ? -10.993 2.023 17.470 1.00 74.81 87 THR A CA 1
ATOM 676 C C . THR A 1 87 ? -9.981 1.158 18.205 1.00 74.81 87 THR A C 1
ATOM 678 O O . THR A 1 87 ? -9.850 -0.027 17.898 1.00 74.81 87 THR A O 1
ATOM 681 N N . LYS A 1 88 ? -9.278 1.731 19.189 1.00 68.44 88 LYS A N 1
ATOM 682 C CA . LYS A 1 88 ? -8.306 1.006 20.017 1.00 68.44 88 LYS A CA 1
ATOM 683 C C . LYS A 1 88 ? -8.957 -0.270 20.592 1.00 68.44 88 LYS A C 1
ATOM 685 O O . LYS A 1 88 ? -10.007 -0.151 21.225 1.00 68.44 88 LYS A O 1
ATOM 690 N N . PRO A 1 89 ? -8.385 -1.470 20.376 1.00 66.56 89 PRO A N 1
ATOM 691 C CA . PRO A 1 89 ? -8.923 -2.682 20.972 1.00 66.56 89 PRO A CA 1
ATOM 692 C C . PRO A 1 89 ? -8.807 -2.639 22.494 1.00 66.56 89 PRO A C 1
ATOM 694 O O . PRO A 1 89 ? -7.971 -1.935 23.062 1.00 66.56 89 PRO A O 1
ATOM 697 N N . ILE A 1 90 ? -9.664 -3.426 23.141 1.00 64.31 90 ILE A N 1
ATOM 698 C CA . ILE A 1 90 ? -9.748 -3.544 24.603 1.00 64.31 90 ILE A CA 1
ATOM 699 C C . ILE A 1 90 ? -8.421 -4.073 25.175 1.00 64.31 90 ILE A C 1
ATOM 701 O O . ILE A 1 90 ? -8.010 -3.701 26.272 1.00 64.31 90 ILE A O 1
ATOM 705 N N . THR A 1 91 ? -7.710 -4.897 24.405 1.00 64.69 91 THR A N 1
ATOM 706 C CA . THR A 1 91 ? -6.355 -5.346 24.717 1.00 64.69 91 THR A CA 1
ATOM 707 C C . THR A 1 91 ? -5.332 -4.297 24.278 1.00 64.69 91 THR A C 1
ATOM 709 O O . THR A 1 91 ? -5.361 -3.828 23.145 1.00 64.69 91 THR A O 1
ATOM 712 N N . ASN A 1 92 ? -4.345 -3.983 25.121 1.00 60.94 92 ASN A N 1
ATOM 713 C CA . ASN A 1 92 ? -3.235 -3.079 24.765 1.00 60.94 92 ASN A CA 1
ATOM 714 C C . ASN A 1 92 ? -2.263 -3.653 23.706 1.00 60.94 92 ASN A C 1
ATOM 716 O O . ASN A 1 92 ? -1.201 -3.082 23.476 1.00 60.94 92 ASN A O 1
ATOM 720 N N . LEU A 1 93 ? -2.606 -4.769 23.062 1.00 64.25 93 LEU A N 1
ATOM 721 C CA . LEU A 1 93 ? -1.808 -5.408 22.024 1.00 64.25 93 LEU A CA 1
ATOM 722 C C . LEU A 1 93 ? -2.416 -5.087 20.656 1.00 64.25 93 LEU A C 1
ATOM 724 O O . LEU A 1 93 ? -3.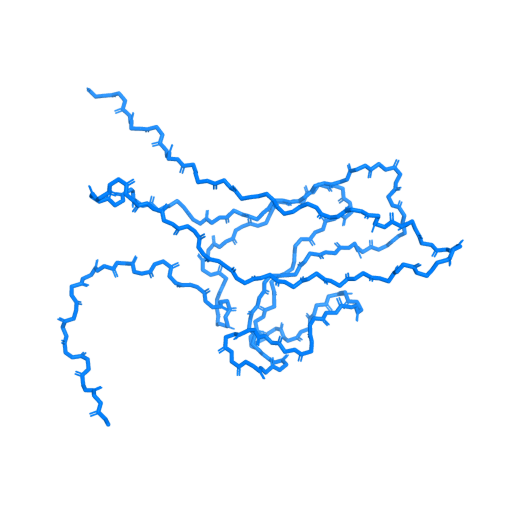518 -5.529 20.342 1.00 64.25 93 LEU A O 1
ATOM 728 N N . ASN A 1 94 ? -1.689 -4.302 19.861 1.00 70.31 94 ASN A N 1
ATOM 729 C CA . ASN A 1 94 ? -1.952 -4.085 18.442 1.00 70.31 94 ASN A CA 1
ATOM 730 C C . ASN A 1 94 ? -0.685 -4.443 17.672 1.00 70.31 94 ASN A C 1
ATOM 732 O O . ASN A 1 94 ? 0.355 -3.824 17.890 1.00 70.31 94 ASN A O 1
ATOM 736 N N . CYS A 1 95 ? -0.782 -5.411 16.767 1.00 76.94 95 CYS A N 1
ATOM 737 C CA . CYS A 1 95 ? 0.289 -5.757 15.841 1.00 76.94 95 CYS A CA 1
ATOM 738 C C . CYS A 1 95 ? -0.139 -5.354 14.431 1.00 76.94 95 CYS A C 1
ATOM 740 O O . CYS A 1 95 ? -1.247 -5.674 14.002 1.00 76.94 95 CYS A O 1
ATOM 742 N N . LEU A 1 96 ? 0.735 -4.644 13.721 1.00 81.00 96 LEU A N 1
ATOM 743 C CA . LEU A 1 96 ? 0.570 -4.372 12.300 1.00 81.00 96 LEU A CA 1
ATOM 744 C C . LEU A 1 96 ? 1.391 -5.405 11.528 1.00 81.00 96 LEU A C 1
ATOM 746 O O . LEU A 1 96 ? 2.614 -5.421 11.638 1.00 81.00 96 LEU A O 1
ATOM 750 N N . HIS A 1 97 ? 0.717 -6.256 10.759 1.00 83.94 97 HIS A N 1
ATOM 751 C CA . HIS A 1 97 ? 1.351 -7.194 9.836 1.00 83.94 97 HIS A CA 1
ATOM 752 C C . HIS A 1 97 ? 0.978 -6.809 8.409 1.00 83.94 97 HIS A C 1
ATOM 754 O O . HIS A 1 97 ? -0.184 -6.519 8.130 1.00 83.94 97 HIS A O 1
ATOM 760 N N . PHE A 1 98 ? 1.957 -6.814 7.514 1.00 86.56 98 PHE A N 1
ATOM 761 C CA . PHE A 1 98 ? 1.750 -6.557 6.097 1.00 86.56 98 PHE A CA 1
ATOM 762 C C . PHE A 1 98 ? 2.830 -7.267 5.283 1.00 86.56 98 PHE A C 1
ATOM 764 O O . PHE A 1 98 ? 3.920 -7.552 5.784 1.00 86.56 98 PHE A O 1
ATOM 771 N N . TYR A 1 99 ? 2.517 -7.525 4.019 1.00 86.25 99 TYR A N 1
ATOM 772 C CA . TYR A 1 99 ? 3.478 -7.997 3.034 1.00 86.25 99 TYR A CA 1
ATOM 773 C C . TYR A 1 99 ? 3.996 -6.808 2.235 1.00 86.25 99 TYR A C 1
ATOM 775 O O . TYR A 1 99 ? 3.246 -5.882 1.933 1.00 86.25 99 TYR A O 1
ATOM 783 N N . TYR A 1 100 ? 5.284 -6.826 1.910 1.00 85.94 100 TYR A N 1
ATOM 784 C CA . TYR A 1 100 ? 5.904 -5.812 1.071 1.00 85.94 100 TYR A CA 1
ATOM 785 C C . TYR A 1 100 ? 6.763 -6.479 0.004 1.00 85.94 100 TYR A C 1
ATOM 787 O O . TYR A 1 100 ? 7.314 -7.561 0.206 1.00 85.94 100 TYR A O 1
ATOM 795 N N . TYR A 1 101 ? 6.881 -5.803 -1.131 1.00 81.56 101 TYR A N 1
ATOM 796 C CA . TYR A 1 101 ? 7.752 -6.190 -2.226 1.00 81.56 101 TYR A CA 1
ATOM 797 C C . TYR A 1 101 ? 8.496 -4.944 -2.695 1.00 81.56 101 TYR A C 1
ATOM 799 O O . TYR A 1 101 ? 7.875 -3.919 -2.971 1.00 81.56 101 TYR A O 1
ATOM 807 N N . ILE A 1 102 ? 9.823 -5.023 -2.745 1.00 78.62 102 ILE A N 1
ATOM 808 C CA . ILE A 1 102 ? 10.684 -3.932 -3.202 1.00 78.62 102 ILE A CA 1
ATOM 809 C C . ILE A 1 102 ? 11.469 -4.453 -4.396 1.00 78.62 102 ILE A C 1
ATOM 811 O O . ILE A 1 102 ? 12.190 -5.444 -4.287 1.00 78.62 102 ILE A O 1
ATOM 815 N N . VAL A 1 103 ? 11.330 -3.764 -5.524 1.00 73.44 103 VAL A N 1
ATOM 816 C CA . VAL A 1 103 ? 12.096 -4.014 -6.743 1.00 73.44 103 VAL A CA 1
ATOM 817 C C . VAL A 1 103 ? 12.935 -2.782 -7.059 1.00 73.44 103 VAL A C 1
ATOM 819 O O . VAL A 1 103 ? 12.433 -1.661 -7.047 1.00 73.44 103 VAL A O 1
ATOM 822 N N . GLY A 1 104 ? 14.222 -2.988 -7.329 1.00 65.62 104 GLY A N 1
ATOM 823 C CA . GLY A 1 104 ? 15.144 -1.936 -7.746 1.00 65.62 104 GLY A CA 1
ATOM 824 C C . GLY A 1 104 ? 16.281 -2.521 -8.577 1.00 65.62 104 GLY A C 1
ATOM 825 O O . GLY A 1 104 ? 16.852 -3.546 -8.209 1.00 65.62 104 GLY A O 1
ATOM 826 N N . GLU A 1 105 ? 16.605 -1.888 -9.705 1.00 57.03 105 GLU A N 1
ATOM 827 C CA . GLU A 1 105 ? 17.779 -2.229 -10.512 1.00 57.03 105 GLU A CA 1
ATOM 828 C C . GLU A 1 105 ? 18.944 -1.304 -10.144 1.00 57.03 105 GLU A C 1
ATOM 830 O O . GLU A 1 105 ? 18.887 -0.088 -10.304 1.00 57.03 105 GLU A O 1
ATOM 835 N N . GLY A 1 106 ? 20.034 -1.893 -9.656 1.00 51.31 106 GLY A N 1
ATOM 836 C CA . GLY A 1 106 ? 21.291 -1.197 -9.389 1.00 51.31 106 GLY A CA 1
ATOM 837 C C . GLY A 1 106 ? 22.196 -1.057 -10.617 1.00 51.31 106 GLY A C 1
ATOM 838 O O . GLY A 1 106 ? 23.417 -1.083 -10.459 1.00 51.31 106 GLY A O 1
ATOM 839 N N . SER A 1 107 ? 21.664 -0.951 -11.838 1.00 39.91 107 SER A N 1
ATOM 840 C CA . SER A 1 107 ? 22.492 -0.885 -13.049 1.00 39.91 107 SER A CA 1
ATOM 841 C C . SER A 1 107 ? 22.699 0.551 -13.532 1.00 39.91 107 SER A C 1
ATOM 843 O O . SER A 1 107 ? 21.894 1.092 -14.271 1.00 39.91 107 SER A O 1
ATOM 845 N N . GLY A 1 108 ? 23.828 1.126 -13.109 1.00 44.38 108 GLY A N 1
ATOM 846 C CA . GLY A 1 108 ? 24.726 1.944 -13.935 1.00 44.38 108 GLY A CA 1
ATOM 847 C C . GLY A 1 108 ? 24.179 3.104 -14.791 1.00 44.38 108 GLY A C 1
ATOM 848 O O . GLY A 1 108 ? 23.483 2.907 -15.774 1.00 44.38 108 GLY A O 1
ATOM 849 N N . TRP A 1 109 ? 24.740 4.283 -14.496 1.00 42.19 109 TRP A N 1
ATOM 850 C CA . TRP A 1 109 ? 25.015 5.479 -15.322 1.00 42.19 109 TRP A CA 1
ATOM 851 C C . TRP A 1 109 ? 23.885 6.365 -15.860 1.00 42.19 109 TRP A C 1
ATOM 853 O O . TRP A 1 109 ? 24.160 7.528 -16.148 1.00 42.19 109 TRP A O 1
ATOM 863 N N . MET A 1 110 ? 22.633 5.932 -15.896 1.00 41.66 110 MET A N 1
ATOM 864 C CA . MET A 1 110 ? 21.492 6.819 -16.160 1.00 41.66 110 MET A CA 1
ATOM 865 C C . MET A 1 110 ? 20.347 6.350 -15.267 1.00 41.66 110 MET A C 1
ATOM 867 O O . MET A 1 110 ? 20.219 5.151 -15.082 1.00 41.66 110 MET A O 1
ATOM 871 N N . TRP A 1 111 ? 19.556 7.263 -14.702 1.00 45.62 111 TRP A N 1
ATOM 872 C CA . TRP A 1 111 ? 18.626 7.042 -13.577 1.00 45.62 111 TRP A CA 1
ATOM 873 C C . TRP A 1 111 ? 19.327 7.063 -12.210 1.00 45.62 111 TRP A C 1
ATOM 875 O O . TRP A 1 111 ? 20.255 6.305 -11.925 1.00 45.62 111 TRP A O 1
ATOM 885 N N . GLY A 1 112 ? 18.927 8.021 -11.369 1.00 46.66 112 GLY A N 1
ATOM 886 C CA . GLY A 1 112 ? 19.459 8.172 -10.019 1.00 46.66 112 GLY A CA 1
ATOM 887 C C . GLY A 1 112 ? 19.249 6.880 -9.241 1.00 46.66 112 GLY A C 1
ATOM 888 O O . GLY A 1 112 ? 18.135 6.369 -9.172 1.00 46.66 112 GLY A O 1
ATOM 889 N N . LYS A 1 113 ? 20.325 6.331 -8.677 1.00 45.81 113 LYS A N 1
ATOM 890 C CA . LYS A 1 113 ? 20.229 5.135 -7.847 1.00 45.81 113 LYS A CA 1
ATOM 891 C C . LYS A 1 113 ? 19.329 5.436 -6.649 1.00 45.81 113 LYS A C 1
ATOM 893 O O . LYS A 1 113 ? 19.692 6.261 -5.811 1.00 45.81 113 LYS A O 1
ATOM 898 N N . VAL A 1 114 ? 18.216 4.720 -6.510 1.00 52.50 114 VAL A N 1
ATOM 899 C CA . VAL A 1 114 ? 17.611 4.529 -5.188 1.00 52.50 114 VAL A CA 1
ATOM 900 C C . VAL A 1 114 ? 18.529 3.546 -4.465 1.00 52.50 114 VAL A C 1
ATOM 902 O O . VAL A 1 114 ? 18.364 2.336 -4.563 1.00 52.50 114 VAL A O 1
ATOM 905 N N . ASN A 1 115 ? 19.589 4.064 -3.837 1.00 46.44 115 ASN A N 1
ATOM 906 C CA . ASN A 1 115 ? 20.540 3.225 -3.100 1.00 46.44 115 ASN A CA 1
ATOM 907 C C . ASN A 1 115 ? 19.884 2.612 -1.856 1.00 46.44 115 ASN A C 1
ATOM 909 O O . ASN A 1 115 ? 20.302 1.550 -1.407 1.00 46.44 115 ASN A O 1
ATOM 913 N N . GLU A 1 116 ? 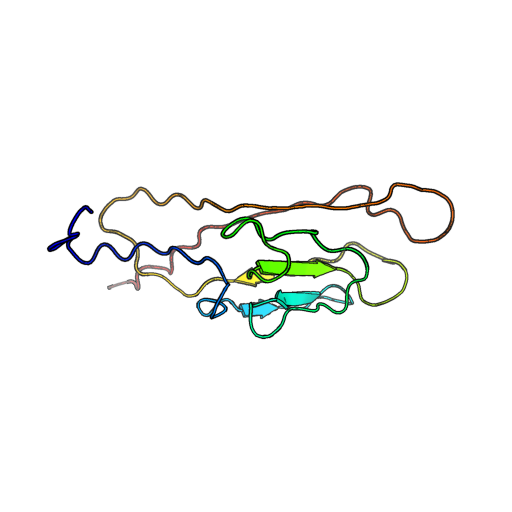18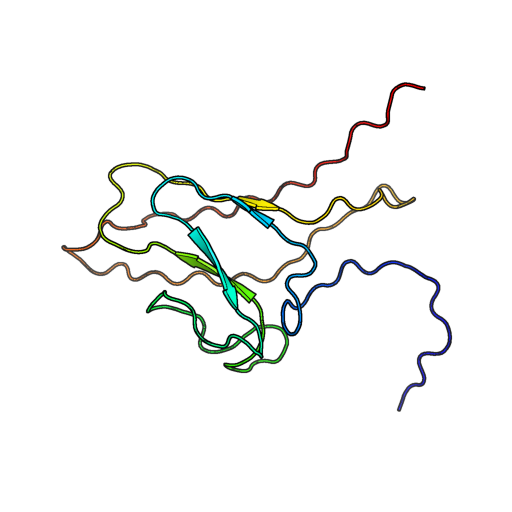.864 3.281 -1.313 1.00 54.38 116 GLU A N 1
ATOM 914 C CA . GLU A 1 116 ? 18.187 2.890 -0.085 1.00 54.38 116 GLU A CA 1
ATOM 915 C C . GLU A 1 116 ? 16.706 3.274 -0.166 1.00 54.38 116 GLU A C 1
ATOM 917 O O . GLU A 1 116 ? 16.362 4.416 -0.476 1.00 54.38 116 GLU A O 1
ATOM 922 N N . ALA A 1 117 ? 15.830 2.312 0.117 1.00 59.41 117 ALA A N 1
ATOM 923 C CA . ALA A 1 117 ? 14.407 2.535 0.329 1.00 59.41 117 ALA A CA 1
ATOM 924 C C . ALA A 1 117 ? 14.077 2.128 1.767 1.00 59.41 117 ALA A C 1
ATOM 926 O O . ALA A 1 117 ? 14.373 1.008 2.185 1.00 59.41 117 ALA A O 1
ATOM 927 N N . TYR A 1 118 ? 13.463 3.038 2.518 1.00 63.81 118 TYR A N 1
ATOM 928 C CA . TYR A 1 118 ? 13.062 2.800 3.898 1.00 63.81 118 TYR A CA 1
ATOM 929 C C . TYR A 1 118 ? 11.545 2.723 3.972 1.00 63.81 118 TYR A C 1
ATOM 931 O O . TYR A 1 118 ? 10.850 3.672 3.611 1.00 63.81 118 TYR A O 1
ATOM 939 N N . LEU A 1 119 ? 11.033 1.599 4.468 1.00 68.38 119 LEU A N 1
ATOM 940 C CA . LEU A 1 119 ? 9.632 1.478 4.834 1.00 68.38 119 LEU A CA 1
ATOM 941 C C . LEU A 1 119 ? 9.506 1.682 6.340 1.00 68.38 119 LEU A C 1
ATOM 943 O O . LEU A 1 119 ? 10.012 0.883 7.128 1.00 68.38 119 LEU A O 1
ATOM 947 N N . GLN A 1 120 ? 8.828 2.754 6.736 1.00 76.81 120 GLN A N 1
ATOM 948 C CA . GLN A 1 120 ? 8.550 3.047 8.134 1.00 76.81 120 GLN A CA 1
ATOM 949 C C . GLN A 1 120 ? 7.042 3.030 8.371 1.00 76.81 120 GLN A C 1
ATOM 951 O O . GLN A 1 120 ? 6.292 3.734 7.698 1.00 76.81 120 GLN A O 1
ATOM 956 N N . SER A 1 121 ? 6.600 2.227 9.337 1.00 76.19 121 SER A N 1
ATOM 957 C CA . SER A 1 121 ? 5.198 2.143 9.747 1.00 76.19 121 SER A CA 1
ATOM 958 C C . SER A 1 121 ? 5.018 2.669 11.166 1.00 76.19 121 SER A C 1
ATOM 960 O O . SER A 1 121 ? 5.809 2.335 12.050 1.00 76.19 121 SER A O 1
ATOM 962 N N . PHE A 1 122 ? 3.943 3.417 11.405 1.00 78.50 122 PHE A N 1
ATOM 963 C CA . PHE A 1 122 ? 3.602 3.956 12.721 1.00 78.50 122 PHE A CA 1
ATOM 964 C C . PHE A 1 122 ? 2.182 3.543 13.111 1.00 78.50 122 PHE A C 1
ATOM 966 O O . PHE A 1 122 ? 1.267 3.615 12.293 1.00 78.50 122 PHE A O 1
ATOM 973 N N . ILE A 1 123 ? 1.985 3.149 14.372 1.00 76.62 123 ILE A N 1
ATOM 974 C CA . ILE A 1 123 ? 0.650 2.967 14.954 1.00 76.62 123 ILE A CA 1
ATOM 975 C C . ILE A 1 123 ? 0.357 4.195 15.810 1.00 76.62 123 ILE A C 1
ATOM 977 O O . ILE A 1 123 ? 0.900 4.342 16.904 1.00 76.62 123 ILE A O 1
ATOM 981 N N . ASN A 1 124 ? -0.510 5.070 15.306 1.00 75.25 124 ASN A N 1
ATOM 982 C CA . ASN A 1 124 ? -0.950 6.256 16.028 1.00 75.25 124 ASN A CA 1
ATOM 983 C C . ASN A 1 124 ? -2.262 5.961 16.759 1.00 75.25 124 ASN A C 1
ATOM 985 O O . ASN A 1 124 ? -3.242 5.540 16.142 1.00 75.25 124 ASN A O 1
ATOM 989 N N . TYR A 1 125 ? -2.297 6.211 18.067 1.00 69.94 125 TYR A N 1
ATOM 990 C CA . TYR A 1 125 ? -3.542 6.204 18.828 1.00 69.94 125 TYR A CA 1
ATOM 991 C C . TYR A 1 125 ? -4.095 7.630 18.849 1.00 69.94 125 TYR A C 1
ATOM 993 O O . TYR A 1 125 ? -3.379 8.528 19.298 1.00 69.94 125 TYR A O 1
ATOM 1001 N N . PRO A 1 126 ? -5.329 7.879 18.371 1.00 64.25 126 PRO A N 1
ATOM 1002 C CA . PRO A 1 126 ? -5.936 9.188 18.545 1.00 64.25 126 PRO A CA 1
ATOM 1003 C C . PRO A 1 126 ? -5.990 9.484 20.045 1.00 64.25 126 PRO A C 1
ATOM 1005 O O . PRO A 1 126 ? -6.381 8.611 20.824 1.00 64.25 126 PRO A O 1
ATOM 1008 N N . ASN A 1 127 ? -5.561 10.686 20.440 1.00 58.12 127 ASN A N 1
ATOM 1009 C CA . ASN A 1 127 ? -5.614 11.128 21.830 1.00 58.12 127 ASN A CA 1
ATOM 1010 C C . ASN A 1 127 ? -7.011 10.819 22.377 1.00 58.12 127 ASN A C 1
ATOM 1012 O O . ASN A 1 127 ? -8.011 11.280 21.817 1.00 58.12 127 ASN A O 1
ATOM 1016 N N . SER A 1 128 ? -7.086 10.015 23.443 1.00 52.41 128 SER A N 1
ATOM 1017 C CA . SER A 1 128 ? -8.299 9.937 24.248 1.00 52.41 128 SER A CA 1
ATOM 1018 C C . SER A 1 128 ? -8.607 11.371 24.634 1.00 52.41 128 SER A C 1
ATOM 1020 O O . SER A 1 128 ? -7.773 12.006 25.281 1.00 52.41 128 SER A O 1
ATOM 1022 N N . LYS A 1 129 ? -9.728 11.914 24.156 1.00 46.09 129 LYS A N 1
ATOM 1023 C CA . LYS A 1 129 ? -10.151 13.237 24.593 1.00 46.09 129 LYS A CA 1
ATOM 1024 C C . LYS A 1 129 ? -10.109 13.245 26.116 1.00 46.09 129 LYS A C 1
ATOM 1026 O O . LYS A 1 129 ? -10.655 12.336 26.739 1.00 46.09 129 LYS A O 1
ATOM 1031 N N . GLU A 1 130 ? -9.406 14.231 26.657 1.00 45.09 130 GLU A N 1
ATOM 1032 C CA . GLU A 1 130 ? -9.548 14.649 28.041 1.00 45.09 130 GLU A CA 1
ATOM 1033 C C . GLU A 1 130 ? -11.049 14.743 28.331 1.00 45.09 130 GLU A C 1
ATOM 1035 O O . GLU A 1 130 ? -11.786 15.438 27.623 1.00 45.09 130 GLU A O 1
ATOM 1040 N N . GLY A 1 131 ? -11.496 13.944 29.291 1.00 35.22 131 GLY A N 1
ATOM 1041 C CA . GLY A 1 131 ? -12.843 13.928 2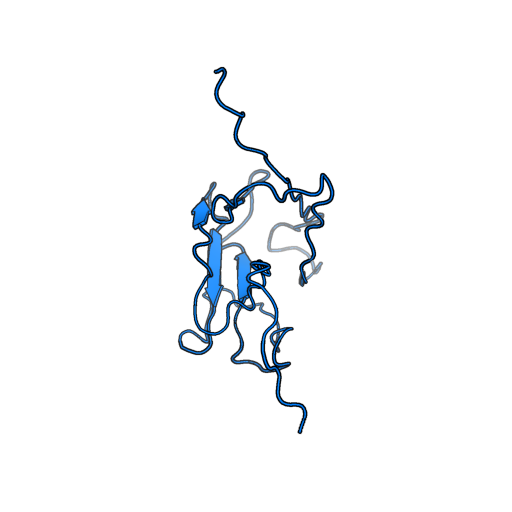9.836 1.00 35.22 131 GLY A CA 1
ATOM 1042 C C . GLY A 1 131 ? -12.733 13.927 31.344 1.00 35.22 131 GLY A C 1
ATOM 1043 O O . GLY A 1 131 ? -11.822 13.228 31.845 1.00 35.22 131 GLY A O 1
#

Foldseek 3Di:
DDDPPDDPPPPPLDDFLAAHPQQKDKDDWPQKTKDKAYLVRLDDPDPDDDCARPPPRHSRHIDIDIDGDDADDPDDTDMDIGHDDDDDDPDPDDDDDDDDDDDADPDDDGGDHPVDDDDDDDDDDDPPPDD